Protein AF-A0A397AHI1-F1 (afdb_monomer_lite)

Sequence (89 aa):
MPRHRIEVRQVSPTHILMRLVSHVSRSFRAHDGFVSSDELAALGGIDVTGIEDDDQKDEYVRRELIRLGNAYFVPWRQRFTSLMQASSQ

Secondary structure (DSSP, 8-state):
------------HHHHHHHHHHHHGGGEETTTEEPPHHHHHHHHT---TT--TTHHHHHHHHHHHHHHHHHHHHHHHHHHHHHHHHTT-

pLDDT: mean 82.7, std 10.04, range [39.69, 92.56]

Foldseek 3Di:
DDPPDPDDDDDDPVVVVVVVCVVQCVQQDPPPGGDDLVRLCVVLVHDCPPFDPPVRSVVVSVVSVVVSCVVCVVVVVVVVVVVVVVVVD

Radius of gyration: 18.08 Å; chains: 1; bounding box: 40×23×48 Å

Organism: Aphanomyces astaci (NCBI:txid112090)

Structure (mmCIF, N/CA/C/O backbone):
data_AF-A0A397AHI1-F1
#
_entry.id   AF-A0A397AHI1-F1
#
loop_
_atom_site.group_PDB
_atom_site.id
_atom_site.type_symbol
_atom_site.label_atom_id
_atom_site.label_alt_id
_atom_site.label_comp_id
_atom_site.label_asym_id
_atom_site.label_entity_id
_atom_site.label_seq_id
_atom_site.pdbx_PDB_ins_code
_atom_site.Cartn_x
_atom_site.Cartn_y
_atom_site.Cartn_z
_atom_site.occupancy
_atom_site.B_iso_or_equiv
_atom_site.auth_seq_id
_atom_site.auth_comp_id
_atom_site.auth_asym_id
_atom_site.auth_atom_id
_atom_site.pdbx_PDB_model_num
ATOM 1 N N . MET A 1 1 ? -26.293 10.581 27.169 1.00 39.69 1 MET A N 1
ATOM 2 C CA . MET A 1 1 ? -25.602 9.476 26.466 1.00 39.69 1 MET A CA 1
ATOM 3 C C . MET A 1 1 ? -24.133 9.488 26.876 1.00 39.69 1 MET A C 1
ATOM 5 O O . MET A 1 1 ? -23.464 10.468 26.549 1.00 39.69 1 MET A O 1
ATOM 9 N N . PRO A 1 2 ? -23.621 8.507 27.640 1.00 47.47 2 PRO A N 1
ATOM 10 C CA . PRO A 1 2 ? -22.223 8.524 28.047 1.00 47.47 2 PRO A CA 1
ATOM 11 C C . PRO A 1 2 ? -21.338 8.190 26.837 1.00 47.47 2 PRO A C 1
ATOM 13 O O . PRO A 1 2 ? -21.525 7.179 26.166 1.00 47.47 2 PRO A O 1
ATOM 16 N N . ARG A 1 3 ? -20.392 9.082 26.522 1.00 55.84 3 ARG A N 1
ATOM 17 C CA . ARG A 1 3 ? -19.354 8.857 25.508 1.00 55.84 3 ARG A CA 1
ATOM 18 C C . ARG A 1 3 ? -18.381 7.817 26.058 1.00 55.84 3 ARG A C 1
ATOM 20 O O . ARG A 1 3 ? -17.487 8.179 26.817 1.00 55.84 3 ARG A O 1
ATOM 27 N N . HIS A 1 4 ? -18.536 6.554 25.672 1.00 55.56 4 HIS A N 1
ATOM 28 C CA . HIS A 1 4 ? -17.504 5.541 25.882 1.00 55.56 4 HIS A CA 1
ATOM 29 C C . HIS A 1 4 ? -16.279 5.953 25.048 1.00 55.56 4 HIS A C 1
ATOM 31 O O . HIS A 1 4 ? -16.199 5.693 23.848 1.00 55.56 4 HIS A O 1
ATOM 37 N N . ARG A 1 5 ? -15.356 6.717 25.641 1.00 61.56 5 ARG A N 1
ATOM 38 C CA . ARG A 1 5 ? -14.058 6.989 25.020 1.00 61.56 5 ARG A CA 1
ATOM 39 C C . ARG A 1 5 ? -13.282 5.678 25.069 1.00 61.56 5 ARG A C 1
ATOM 41 O O . ARG A 1 5 ? -13.160 5.085 26.134 1.00 61.56 5 ARG A O 1
ATOM 48 N N . ILE A 1 6 ? -12.806 5.201 23.923 1.00 64.75 6 ILE A N 1
ATOM 49 C CA . ILE A 1 6 ? -11.822 4.117 23.898 1.00 64.75 6 ILE A CA 1
ATOM 50 C C . ILE A 1 6 ? -10.578 4.676 24.592 1.00 64.75 6 ILE A C 1
ATOM 52 O O . ILE A 1 6 ? -9.992 5.646 24.109 1.00 64.75 6 ILE A O 1
ATOM 56 N N . GLU A 1 7 ? -10.222 4.128 25.751 1.00 70.50 7 GLU A N 1
ATOM 57 C CA . GLU A 1 7 ? -8.993 4.505 26.441 1.00 70.50 7 GLU A CA 1
ATOM 58 C C . GLU A 1 7 ? -7.800 4.101 25.573 1.00 70.50 7 GLU A C 1
ATOM 60 O O . GLU A 1 7 ? -7.535 2.919 2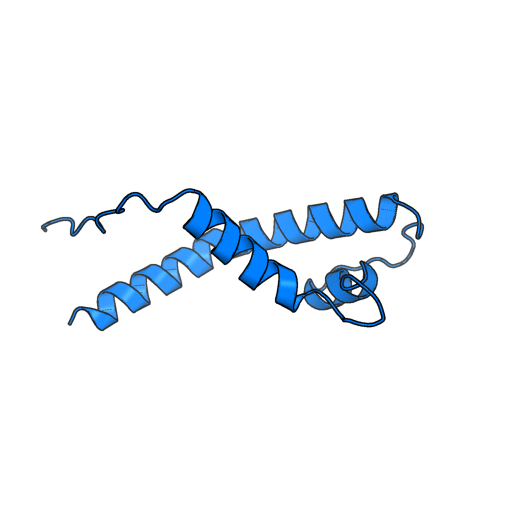5.348 1.00 70.50 7 GLU A O 1
ATOM 65 N N . VAL A 1 8 ? -7.078 5.093 25.054 1.00 68.75 8 VAL A N 1
ATOM 66 C CA . VAL A 1 8 ? -5.840 4.852 24.316 1.00 68.75 8 VAL A CA 1
ATOM 67 C C . VAL A 1 8 ? -4.735 4.657 25.344 1.00 68.75 8 VAL A C 1
ATOM 69 O O . VAL A 1 8 ? -4.210 5.623 25.896 1.00 68.75 8 VAL A O 1
ATOM 72 N N . ARG A 1 9 ? -4.388 3.400 25.628 1.00 76.56 9 ARG A N 1
ATOM 73 C CA . ARG A 1 9 ? -3.200 3.095 26.431 1.00 76.56 9 ARG A CA 1
ATOM 74 C C . ARG A 1 9 ? -1.953 3.448 25.628 1.00 76.56 9 ARG A C 1
ATOM 76 O O . ARG A 1 9 ? -1.866 3.118 24.445 1.00 76.56 9 ARG A O 1
ATOM 83 N N . GLN A 1 10 ? -0.987 4.100 26.272 1.00 77.56 10 GLN A N 1
ATOM 84 C CA . GLN A 1 10 ? 0.328 4.277 25.665 1.00 77.56 10 GLN A CA 1
ATOM 85 C C . GLN A 1 10 ? 0.943 2.902 25.394 1.00 77.56 10 GLN A C 1
ATOM 87 O O . GLN A 1 10 ? 0.948 2.025 26.257 1.00 77.56 10 GLN A O 1
ATOM 92 N N . VAL A 1 11 ? 1.447 2.722 24.177 1.00 83.25 11 VAL A N 1
ATOM 93 C CA . VAL A 1 11 ? 2.186 1.528 23.768 1.00 83.25 11 VAL A CA 1
ATOM 94 C C . VAL A 1 11 ? 3.671 1.864 23.707 1.00 83.25 11 VAL A C 1
ATOM 96 O O . VAL A 1 11 ? 4.047 2.976 23.341 1.00 83.25 11 VAL A O 1
ATOM 99 N N . SER A 1 12 ? 4.519 0.901 24.069 1.00 89.19 12 SER A N 1
ATOM 100 C CA . SER A 1 12 ? 5.973 1.065 23.980 1.00 89.19 12 SER A CA 1
ATOM 101 C C . SER A 1 12 ? 6.399 1.386 22.535 1.00 89.19 12 SER A C 1
ATOM 103 O O . SER A 1 12 ? 5.849 0.785 21.605 1.00 89.19 12 SER A O 1
ATOM 105 N N . PRO A 1 13 ? 7.407 2.254 22.317 1.00 89.75 13 PRO A N 1
ATOM 106 C CA . PRO A 1 13 ? 7.996 2.480 20.996 1.00 89.75 13 PRO A CA 1
ATOM 107 C C . PRO A 1 13 ? 8.385 1.178 20.282 1.00 89.75 13 PRO A C 1
ATOM 109 O O . PRO A 1 13 ? 8.132 1.028 19.089 1.00 89.75 13 PRO A O 1
ATOM 112 N N . THR A 1 14 ? 8.894 0.185 21.018 1.00 91.94 14 THR A N 1
ATOM 113 C CA . THR A 1 14 ? 9.212 -1.143 20.475 1.00 91.94 14 THR A CA 1
ATOM 114 C C . THR A 1 14 ? 7.973 -1.842 19.924 1.00 91.94 14 THR A C 1
ATOM 116 O O . THR A 1 14 ? 8.037 -2.464 18.870 1.00 91.94 14 THR A O 1
ATOM 119 N N . HIS A 1 15 ? 6.823 -1.719 20.591 1.00 84.88 15 HIS A N 1
ATOM 120 C CA . HIS A 1 15 ? 5.572 -2.305 20.108 1.00 84.88 15 HIS A CA 1
ATOM 121 C C . HIS A 1 15 ? 5.111 -1.649 18.799 1.00 84.88 15 HIS A C 1
ATOM 123 O O . HIS A 1 15 ? 4.660 -2.342 17.889 1.00 84.88 15 HIS A O 1
ATOM 129 N N . ILE A 1 16 ? 5.268 -0.327 18.679 1.00 84.81 16 ILE A N 1
ATOM 130 C CA . ILE A 1 16 ? 4.961 0.411 17.445 1.00 84.81 16 ILE A CA 1
ATOM 131 C C . ILE A 1 16 ? 5.863 -0.074 16.305 1.00 84.81 16 ILE A C 1
ATOM 133 O O . ILE A 1 16 ? 5.364 -0.410 15.230 1.00 84.81 16 ILE A O 1
ATOM 137 N N . LEU A 1 17 ? 7.171 -0.174 16.554 1.00 86.88 17 LEU A N 1
ATOM 138 C CA . LEU A 1 17 ? 8.141 -0.647 15.566 1.00 86.88 17 LEU A CA 1
ATOM 139 C C . LEU A 1 17 ? 7.871 -2.093 15.149 1.00 86.88 17 LEU A C 1
ATOM 141 O O . LEU A 1 17 ? 7.799 -2.375 13.959 1.00 86.88 17 LEU A O 1
ATOM 145 N N . MET A 1 18 ? 7.637 -3.000 16.099 1.00 90.94 18 MET A N 1
ATOM 146 C CA . MET A 1 18 ? 7.327 -4.400 15.792 1.00 90.94 18 MET A CA 1
ATOM 147 C C . MET A 1 18 ? 6.044 -4.535 14.974 1.00 90.94 18 MET A C 1
ATOM 149 O O . MET A 1 18 ? 5.983 -5.360 14.063 1.00 90.94 18 MET A O 1
ATOM 153 N N . ARG A 1 19 ? 5.029 -3.708 15.252 1.00 87.38 19 ARG A N 1
ATOM 154 C CA . ARG A 1 19 ? 3.793 -3.674 14.465 1.00 87.38 19 ARG A CA 1
ATOM 155 C C . ARG A 1 19 ? 4.041 -3.181 13.041 1.00 87.38 19 ARG A C 1
ATOM 157 O O . ARG A 1 19 ? 3.492 -3.766 12.110 1.00 87.38 19 ARG A O 1
ATOM 164 N N . LEU A 1 20 ? 4.867 -2.148 12.873 1.00 83.88 20 LEU A N 1
ATOM 165 C CA . LEU A 1 20 ? 5.260 -1.641 11.560 1.00 83.88 20 LEU A CA 1
ATOM 166 C C . LEU A 1 20 ? 6.041 -2.701 10.775 1.00 83.88 20 LEU A C 1
ATOM 168 O O . LEU A 1 20 ? 5.644 -3.043 9.667 1.00 83.88 20 LEU A O 1
ATOM 172 N N . VAL A 1 21 ? 7.086 -3.279 11.373 1.00 85.69 21 VAL A N 1
ATOM 173 C CA . VAL A 1 21 ? 7.909 -4.329 10.753 1.00 85.69 21 VAL A CA 1
ATOM 174 C C . VAL A 1 21 ? 7.054 -5.533 10.367 1.00 85.69 21 VAL A C 1
ATOM 176 O O . VAL A 1 21 ? 7.157 -6.001 9.243 1.00 85.69 21 VAL A O 1
ATOM 179 N N . SER A 1 22 ? 6.156 -5.992 11.244 1.00 86.94 22 SER A N 1
ATOM 180 C CA . SER A 1 22 ? 5.262 -7.128 10.959 1.00 86.94 22 SER A CA 1
ATOM 181 C C . SER A 1 22 ? 4.259 -6.851 9.837 1.00 86.94 22 SER A C 1
ATOM 183 O O . SER A 1 22 ? 3.755 -7.779 9.206 1.00 86.94 22 SER A O 1
ATOM 185 N N . HIS A 1 23 ? 3.896 -5.585 9.630 1.00 81.81 23 HIS A N 1
ATOM 186 C CA . HIS A 1 23 ? 3.013 -5.188 8.542 1.00 81.81 23 HIS A CA 1
ATOM 187 C C . HIS A 1 23 ? 3.781 -5.113 7.220 1.00 81.81 23 HIS A C 1
ATOM 189 O O . HIS A 1 23 ? 3.350 -5.692 6.228 1.00 81.81 23 HIS A O 1
ATOM 195 N N . VAL A 1 24 ? 4.940 -4.454 7.240 1.00 80.44 24 VAL A N 1
ATOM 196 C CA . VAL A 1 24 ? 5.793 -4.214 6.071 1.00 80.44 24 VAL A CA 1
ATOM 197 C C . VAL A 1 24 ? 6.468 -5.499 5.584 1.00 80.44 24 VAL A C 1
ATOM 199 O O . VAL A 1 24 ? 6.620 -5.686 4.382 1.00 80.44 24 VAL A O 1
ATOM 202 N N . SER A 1 25 ? 6.799 -6.431 6.482 1.00 82.06 25 SER A N 1
ATOM 203 C CA . SER A 1 25 ? 7.415 -7.715 6.121 1.00 82.06 25 SER A CA 1
ATOM 204 C C . SER A 1 25 ? 6.536 -8.584 5.223 1.00 82.06 25 SER A C 1
ATOM 206 O O . SER A 1 25 ? 7.057 -9.414 4.490 1.00 82.06 25 SER A O 1
ATOM 208 N N . ARG A 1 26 ? 5.211 -8.384 5.225 1.00 79.94 26 ARG A N 1
ATOM 209 C CA . ARG A 1 26 ? 4.293 -9.087 4.309 1.00 79.94 26 ARG A CA 1
ATOM 210 C C . ARG A 1 26 ? 4.504 -8.694 2.850 1.00 79.94 26 ARG A C 1
ATOM 212 O O . ARG A 1 26 ? 4.173 -9.470 1.963 1.00 79.94 26 ARG A O 1
ATOM 219 N N . SER A 1 27 ? 5.047 -7.504 2.627 1.00 78.56 27 SER A N 1
ATOM 220 C CA . SER A 1 27 ? 5.415 -6.988 1.312 1.00 78.56 27 SER A CA 1
ATOM 221 C C . SER A 1 27 ? 6.865 -7.326 0.945 1.00 78.56 27 SER A C 1
ATOM 223 O O . SER A 1 27 ? 7.361 -6.855 -0.071 1.00 78.56 27 SER A O 1
ATOM 225 N N . PHE A 1 28 ? 7.568 -8.112 1.762 1.00 81.75 28 PHE A N 1
ATOM 226 C CA . PHE A 1 28 ? 8.928 -8.548 1.480 1.00 81.75 28 PHE A CA 1
ATOM 227 C C . PHE A 1 28 ? 8.930 -9.998 0.990 1.00 81.75 28 PHE A C 1
ATOM 229 O O . PHE A 1 28 ? 8.387 -10.897 1.634 1.00 81.75 28 PHE A O 1
ATOM 236 N N . ARG A 1 29 ? 9.575 -10.227 -0.149 1.00 82.00 29 ARG A N 1
ATOM 237 C CA . ARG A 1 29 ? 9.837 -11.533 -0.746 1.00 82.00 29 ARG A CA 1
ATOM 238 C C . ARG A 1 29 ? 11.309 -11.863 -0.560 1.00 82.00 29 ARG A C 1
ATOM 240 O O . ARG A 1 29 ? 12.181 -11.045 -0.828 1.00 82.00 29 ARG A O 1
ATOM 247 N N . ALA A 1 30 ? 11.585 -13.086 -0.120 1.00 77.62 30 ALA A N 1
ATOM 248 C CA . ALA A 1 30 ? 12.941 -13.514 0.221 1.00 77.62 30 ALA A CA 1
ATOM 249 C C . ALA A 1 30 ? 13.936 -13.441 -0.955 1.00 77.62 30 ALA A C 1
ATOM 251 O O . ALA A 1 30 ? 15.126 -13.267 -0.713 1.00 77.62 30 ALA A O 1
ATOM 252 N N . HIS A 1 31 ? 13.460 -13.571 -2.198 1.00 77.38 31 HIS A N 1
ATOM 253 C CA . HIS A 1 31 ? 14.299 -13.555 -3.400 1.00 77.38 31 HIS A CA 1
ATOM 254 C C . HIS A 1 31 ? 14.299 -12.211 -4.132 1.00 77.38 31 HIS A C 1
ATOM 256 O O . HIS A 1 31 ? 15.358 -11.769 -4.565 1.00 77.38 31 HIS A O 1
ATOM 262 N N . ASP A 1 32 ? 13.144 -11.551 -4.212 1.00 79.56 32 ASP A N 1
ATOM 263 C CA . ASP A 1 32 ? 12.959 -10.363 -5.058 1.00 79.56 32 ASP A CA 1
ATOM 264 C C . ASP A 1 32 ? 12.955 -9.049 -4.260 1.00 79.56 32 ASP A C 1
ATOM 266 O O . ASP A 1 32 ? 12.819 -7.968 -4.824 1.00 79.56 32 ASP A O 1
ATOM 270 N N . GLY A 1 33 ? 13.108 -9.121 -2.934 1.00 82.56 33 GLY A N 1
ATOM 271 C CA . GLY A 1 33 ? 13.047 -7.953 -2.064 1.00 82.56 33 GLY A CA 1
ATOM 272 C C . GLY A 1 33 ? 11.614 -7.457 -1.871 1.00 82.56 33 GLY A C 1
ATOM 273 O O . GLY A 1 33 ? 10.692 -8.245 -1.672 1.00 82.56 33 GLY A O 1
ATOM 274 N N . PHE A 1 34 ? 11.413 -6.142 -1.845 1.00 81.81 34 PHE A N 1
ATOM 275 C CA . PHE A 1 34 ? 10.070 -5.578 -1.707 1.00 81.81 34 PHE A CA 1
ATOM 276 C C . PHE A 1 34 ? 9.249 -5.736 -2.993 1.00 81.81 34 PHE A C 1
ATOM 278 O O . PHE A 1 34 ? 9.806 -5.747 -4.085 1.00 81.81 34 PHE A O 1
ATOM 285 N N . VAL A 1 35 ? 7.922 -5.839 -2.845 1.00 83.69 35 VAL A N 1
ATOM 286 C CA . VAL A 1 35 ? 6.960 -5.792 -3.964 1.00 83.69 35 VAL A CA 1
ATOM 287 C C . VAL A 1 35 ? 7.280 -4.608 -4.885 1.00 83.69 35 VAL A C 1
ATOM 289 O O . VAL A 1 35 ? 7.500 -3.502 -4.384 1.00 83.69 35 VAL A O 1
ATOM 292 N N . SER A 1 36 ? 7.296 -4.833 -6.202 1.00 86.50 36 SER A N 1
ATOM 293 C CA . SER A 1 36 ? 7.643 -3.781 -7.165 1.00 86.50 36 SER A CA 1
ATOM 294 C C . SER A 1 36 ? 6.558 -2.703 -7.258 1.00 86.50 36 SER A C 1
ATOM 296 O O . SER A 1 36 ? 5.399 -2.918 -6.884 1.00 86.50 36 SER A O 1
ATOM 298 N N . SER A 1 37 ? 6.905 -1.536 -7.803 1.00 85.44 37 SER A N 1
ATOM 299 C CA . SER A 1 37 ? 5.937 -0.456 -8.028 1.00 85.44 37 SER A CA 1
ATOM 300 C C . SER A 1 37 ? 4.820 -0.843 -8.992 1.00 85.44 37 SER A C 1
ATOM 302 O O . SER A 1 37 ? 3.690 -0.406 -8.796 1.00 85.44 37 SER A O 1
ATOM 304 N N . ASP A 1 38 ? 5.079 -1.721 -9.963 1.00 86.94 38 ASP A N 1
ATOM 305 C CA . ASP A 1 38 ? 4.040 -2.231 -10.869 1.00 86.94 38 ASP A CA 1
ATOM 306 C C . ASP A 1 38 ? 3.034 -3.122 -10.136 1.00 86.94 38 ASP A C 1
ATOM 308 O O . ASP A 1 38 ? 1.823 -3.019 -10.330 1.00 86.94 38 ASP A O 1
ATOM 312 N N . GLU A 1 39 ? 3.520 -3.973 -9.234 1.00 87.44 39 GLU A N 1
ATOM 313 C CA . GLU A 1 39 ? 2.664 -4.822 -8.411 1.00 87.44 39 GLU A CA 1
ATOM 314 C C . GLU A 1 39 ? 1.853 -3.998 -7.397 1.00 87.44 39 GLU A C 1
ATOM 316 O O . GLU A 1 39 ? 0.675 -4.275 -7.154 1.00 87.44 39 GLU A O 1
ATOM 321 N N . LEU A 1 40 ? 2.460 -2.953 -6.829 1.00 86.75 40 LEU A N 1
ATOM 322 C CA . LEU A 1 40 ? 1.783 -1.994 -5.959 1.00 86.75 40 LEU A CA 1
ATOM 323 C C . LEU A 1 40 ? 0.739 -1.159 -6.714 1.00 86.75 40 LEU A C 1
ATOM 325 O O . LEU A 1 40 ? -0.351 -0.923 -6.186 1.00 86.75 40 LEU A O 1
ATOM 329 N N . ALA A 1 41 ? 1.037 -0.753 -7.948 1.00 88.50 41 ALA A N 1
ATOM 330 C CA . ALA A 1 41 ? 0.100 -0.061 -8.821 1.00 88.50 41 ALA A CA 1
ATOM 331 C C . ALA A 1 41 ? -1.099 -0.952 -9.161 1.00 88.50 41 ALA A C 1
ATOM 333 O O . ALA A 1 41 ? -2.243 -0.530 -8.990 1.00 88.50 41 ALA A O 1
ATOM 334 N N . ALA A 1 42 ? -0.851 -2.213 -9.530 1.00 89.44 42 ALA A N 1
ATOM 335 C CA . ALA A 1 42 ? -1.900 -3.195 -9.785 1.00 89.44 42 ALA A CA 1
ATOM 336 C C . ALA A 1 42 ? -2.795 -3.413 -8.552 1.00 89.44 42 ALA A C 1
ATOM 338 O O . ALA A 1 42 ? -4.019 -3.454 -8.676 1.00 89.44 42 ALA A O 1
ATOM 339 N N . LEU A 1 43 ? -2.206 -3.482 -7.352 1.00 86.31 43 LEU A N 1
ATOM 340 C CA . LEU A 1 43 ? -2.958 -3.585 -6.097 1.00 86.31 43 LEU A CA 1
ATOM 341 C C . LEU A 1 43 ? -3.831 -2.347 -5.836 1.00 86.31 43 LEU A C 1
ATOM 343 O O . LEU A 1 43 ? -4.952 -2.473 -5.343 1.00 86.31 43 LEU A O 1
ATOM 347 N N . GLY A 1 44 ? -3.314 -1.156 -6.145 1.00 84.25 44 GLY A N 1
ATOM 348 C CA . GLY A 1 44 ? -4.026 0.113 -5.996 1.00 84.25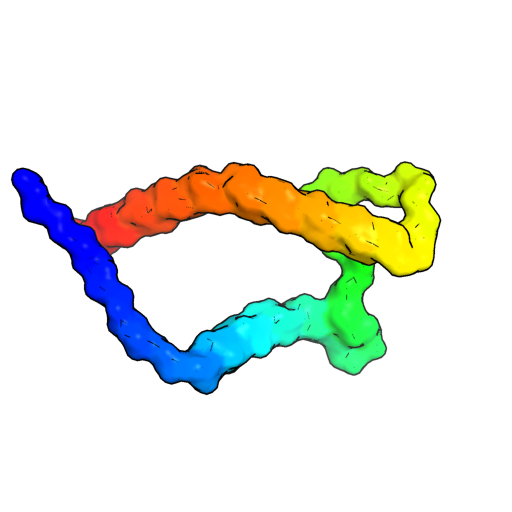 44 GLY A CA 1
ATOM 349 C C . GLY A 1 44 ? -5.032 0.415 -7.111 1.00 84.25 44 GLY A C 1
ATOM 350 O O . GLY A 1 44 ? -5.793 1.370 -6.975 1.00 84.25 44 GLY A O 1
ATOM 351 N N . GLY A 1 45 ? -5.046 -0.361 -8.201 1.00 89.88 45 GLY A N 1
ATOM 352 C CA . GLY A 1 45 ? -5.789 -0.016 -9.418 1.00 89.88 45 GLY A CA 1
ATOM 353 C C . GLY A 1 45 ? -5.282 1.274 -10.072 1.00 89.88 45 GLY A C 1
ATOM 354 O O . GLY A 1 45 ? -6.073 2.044 -10.612 1.00 89.88 45 GLY A O 1
ATOM 355 N N . ILE A 1 46 ? -3.980 1.538 -9.955 1.00 91.19 46 ILE A N 1
ATOM 356 C CA . ILE A 1 46 ? -3.312 2.744 -10.445 1.00 91.19 46 ILE A CA 1
ATOM 357 C C . ILE A 1 46 ? -2.815 2.475 -11.862 1.00 91.19 46 ILE A C 1
ATOM 359 O O . ILE A 1 46 ? -2.082 1.514 -12.090 1.00 91.19 46 ILE A O 1
ATOM 363 N N . ASP A 1 47 ? -3.199 3.332 -12.805 1.00 89.88 47 ASP A N 1
ATOM 364 C CA . ASP A 1 47 ? -2.661 3.283 -14.161 1.00 89.88 47 ASP A CA 1
ATOM 365 C C . ASP A 1 47 ? -1.269 3.921 -14.191 1.00 89.88 47 ASP A C 1
ATOM 367 O O . ASP A 1 47 ? -1.095 5.081 -13.816 1.00 89.88 47 ASP A O 1
ATOM 371 N N . VAL A 1 48 ? -0.280 3.139 -14.616 1.00 87.50 48 VAL A N 1
ATOM 372 C CA . VAL A 1 48 ? 1.123 3.560 -14.757 1.00 87.50 48 VAL A CA 1
ATOM 373 C C . VAL A 1 48 ? 1.571 3.591 -16.219 1.00 87.50 48 VAL A C 1
ATOM 375 O O . VAL A 1 48 ? 2.755 3.762 -16.509 1.00 87.50 48 VAL A O 1
ATOM 378 N N . THR A 1 49 ? 0.638 3.430 -17.163 1.00 87.12 49 THR A N 1
ATOM 379 C CA . THR A 1 49 ? 0.942 3.405 -18.595 1.00 87.12 49 THR A CA 1
ATOM 380 C C . THR A 1 49 ? 1.586 4.724 -19.034 1.00 87.12 49 THR A C 1
ATOM 382 O O . THR A 1 49 ? 0.976 5.786 -18.948 1.00 87.12 49 THR A O 1
ATOM 385 N N . GLY A 1 50 ? 2.821 4.654 -19.542 1.00 82.94 50 GLY A N 1
ATOM 386 C CA . GLY A 1 50 ? 3.553 5.817 -20.057 1.00 82.94 50 GLY A CA 1
ATOM 387 C C . GLY A 1 50 ? 4.333 6.624 -19.013 1.00 82.94 50 GLY A C 1
ATOM 388 O O . GLY A 1 50 ? 4.833 7.693 -19.352 1.00 82.94 50 GLY A O 1
ATOM 389 N N . ILE A 1 51 ? 4.450 6.131 -17.775 1.00 83.94 51 ILE A N 1
ATOM 390 C CA . ILE A 1 51 ? 5.329 6.709 -16.748 1.00 83.94 51 ILE A CA 1
ATOM 391 C C . ILE A 1 51 ? 6.715 6.062 -16.854 1.00 83.94 51 ILE A C 1
ATOM 393 O O . ILE A 1 51 ? 6.816 4.844 -17.002 1.00 83.94 51 ILE A O 1
ATOM 397 N N . GLU A 1 52 ? 7.775 6.870 -16.799 1.00 82.31 52 GLU A N 1
ATOM 398 C CA . GLU A 1 52 ? 9.158 6.384 -16.867 1.00 82.31 52 GLU A CA 1
ATOM 399 C C . GLU A 1 52 ? 9.498 5.506 -15.652 1.00 82.31 52 GLU A C 1
ATOM 401 O O . GLU A 1 52 ? 9.174 5.862 -14.522 1.00 82.31 52 GLU A O 1
ATOM 406 N N . ASP A 1 53 ? 10.158 4.369 -15.901 1.00 75.06 53 ASP A N 1
ATOM 407 C CA . ASP A 1 53 ? 10.459 3.298 -14.928 1.00 75.06 53 ASP A CA 1
ATOM 408 C C . ASP A 1 53 ? 11.513 3.681 -13.863 1.00 75.06 53 ASP A C 1
ATOM 410 O O . ASP A 1 53 ? 11.785 2.910 -12.950 1.00 75.06 53 ASP A O 1
ATOM 414 N N . ASP A 1 54 ? 12.099 4.877 -13.954 1.00 75.38 54 ASP A N 1
ATOM 415 C CA . ASP A 1 54 ? 13.013 5.408 -12.936 1.00 75.38 54 ASP A CA 1
ATOM 416 C C . ASP A 1 54 ? 12.258 5.793 -11.637 1.00 75.38 54 ASP A C 1
ATOM 418 O O . ASP A 1 54 ? 11.050 5.577 -11.501 1.00 75.38 54 ASP A O 1
ATOM 422 N N . ASP A 1 55 ? 12.946 6.440 -10.682 1.00 80.25 55 ASP A N 1
ATOM 423 C CA . ASP A 1 55 ? 12.403 6.924 -9.391 1.00 80.25 55 ASP A CA 1
ATOM 424 C C . ASP A 1 55 ? 11.056 7.687 -9.510 1.00 80.25 55 ASP A C 1
ATOM 426 O O . ASP A 1 55 ? 10.301 7.820 -8.541 1.00 80.25 55 ASP A O 1
ATOM 430 N N . GLN A 1 56 ? 10.729 8.186 -10.707 1.00 84.44 56 GLN A N 1
ATOM 431 C CA . GLN A 1 56 ? 9.466 8.838 -11.037 1.00 84.44 56 GLN A CA 1
ATOM 432 C C . GLN A 1 56 ? 8.248 7.902 -10.927 1.00 84.44 56 GLN A C 1
ATOM 434 O O . GLN A 1 56 ? 7.218 8.331 -10.388 1.00 84.44 56 GLN A O 1
ATOM 439 N N . LYS A 1 57 ? 8.333 6.644 -11.389 1.00 88.81 57 LYS A N 1
ATOM 440 C CA . LYS A 1 57 ? 7.223 5.679 -11.269 1.00 88.81 57 LYS A CA 1
ATOM 441 C C . LYS A 1 57 ? 6.965 5.332 -9.812 1.00 88.81 57 LYS A C 1
ATOM 443 O O . LYS A 1 57 ? 5.817 5.370 -9.362 1.00 88.81 57 LYS A O 1
ATOM 448 N N . ASP A 1 58 ? 8.028 5.080 -9.061 1.00 86.88 58 ASP A N 1
ATOM 449 C CA . ASP A 1 58 ? 7.963 4.775 -7.633 1.00 86.88 58 ASP A CA 1
ATOM 450 C C . ASP A 1 58 ? 7.303 5.910 -6.847 1.00 86.88 58 ASP A C 1
ATOM 452 O O . ASP A 1 58 ? 6.394 5.689 -6.034 1.00 86.88 58 ASP A O 1
ATOM 456 N N . GLU A 1 59 ? 7.716 7.151 -7.109 1.00 89.38 59 GLU A N 1
ATOM 457 C CA . GLU A 1 59 ? 7.148 8.308 -6.432 1.00 89.38 59 GLU A CA 1
ATOM 458 C C . GLU A 1 59 ? 5.674 8.523 -6.800 1.00 89.38 59 GLU A C 1
ATOM 460 O O . GLU A 1 59 ? 4.850 8.807 -5.920 1.00 89.38 59 GLU A O 1
ATOM 465 N N . TYR A 1 60 ? 5.320 8.352 -8.076 1.00 90.12 60 TYR A N 1
ATOM 466 C CA . TYR A 1 60 ? 3.942 8.467 -8.543 1.00 90.12 60 TYR A CA 1
ATOM 467 C C . TYR A 1 60 ? 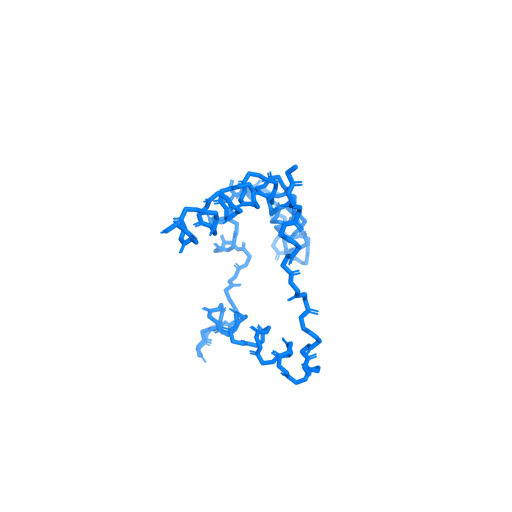3.028 7.435 -7.873 1.00 90.12 60 TYR A C 1
ATOM 469 O O . TYR A 1 60 ? 2.038 7.810 -7.235 1.00 90.12 60 TYR A O 1
ATOM 477 N N . VAL A 1 61 ? 3.395 6.151 -7.939 1.00 89.69 61 VAL A N 1
ATOM 478 C CA . VAL A 1 61 ? 2.626 5.053 -7.334 1.00 89.69 61 VAL A CA 1
ATOM 479 C C . VAL A 1 61 ? 2.473 5.279 -5.834 1.00 89.69 61 VAL A C 1
ATOM 481 O O . VAL A 1 61 ? 1.372 5.161 -5.292 1.00 89.69 61 VAL A O 1
ATOM 484 N N . ARG A 1 62 ? 3.542 5.692 -5.145 1.00 89.06 62 ARG A N 1
ATOM 485 C CA . ARG A 1 62 ? 3.491 5.991 -3.710 1.00 89.06 62 ARG A CA 1
ATOM 486 C C . ARG A 1 62 ? 2.517 7.122 -3.381 1.00 89.06 62 ARG A C 1
ATOM 488 O O . ARG A 1 62 ? 1.740 6.995 -2.431 1.00 89.06 62 ARG A O 1
ATOM 495 N N . ARG A 1 63 ? 2.557 8.233 -4.124 1.00 91.12 63 ARG A N 1
ATOM 496 C CA . ARG A 1 63 ? 1.643 9.372 -3.917 1.00 91.12 63 ARG A CA 1
ATOM 497 C C . ARG A 1 63 ? 0.193 8.951 -4.119 1.00 91.12 63 ARG A C 1
ATOM 499 O O . ARG A 1 63 ? -0.669 9.318 -3.317 1.00 91.12 63 ARG A O 1
ATOM 506 N N . GLU A 1 64 ? -0.063 8.142 -5.136 1.00 92.56 64 GLU A N 1
ATOM 507 C CA . GLU A 1 64 ? -1.411 7.708 -5.466 1.00 92.56 64 GLU A CA 1
ATOM 508 C C . GLU A 1 64 ? -1.958 6.685 -4.460 1.00 92.56 64 GLU A C 1
ATOM 510 O O . GLU A 1 64 ? -3.101 6.803 -4.014 1.00 92.56 64 GLU A O 1
ATOM 515 N N . LEU A 1 65 ? -1.119 5.774 -3.963 1.00 89.50 65 LEU A N 1
ATOM 516 C CA . LEU A 1 65 ? -1.474 4.898 -2.843 1.00 89.50 65 LEU A CA 1
ATOM 517 C C . LEU A 1 65 ? -1.816 5.684 -1.571 1.00 89.50 65 LEU A C 1
ATOM 519 O O . LEU A 1 65 ? -2.772 5.338 -0.875 1.00 89.50 65 LEU A O 1
ATOM 523 N N . ILE A 1 66 ? -1.085 6.763 -1.266 1.00 88.88 66 ILE A N 1
ATOM 524 C CA . ILE A 1 66 ? -1.413 7.652 -0.139 1.00 88.88 66 ILE A CA 1
ATOM 525 C C . ILE A 1 66 ? -2.769 8.332 -0.372 1.00 88.88 66 ILE A C 1
ATOM 527 O O . ILE A 1 66 ? -3.588 8.404 0.549 1.00 88.88 66 ILE A O 1
ATOM 531 N N . ARG A 1 67 ? -3.035 8.807 -1.595 1.00 91.38 67 ARG A N 1
ATOM 532 C CA . ARG A 1 67 ? -4.313 9.432 -1.968 1.00 91.38 67 ARG A CA 1
ATOM 533 C C . ARG A 1 67 ? -5.481 8.465 -1.784 1.00 91.38 67 ARG A C 1
ATOM 535 O O . ARG A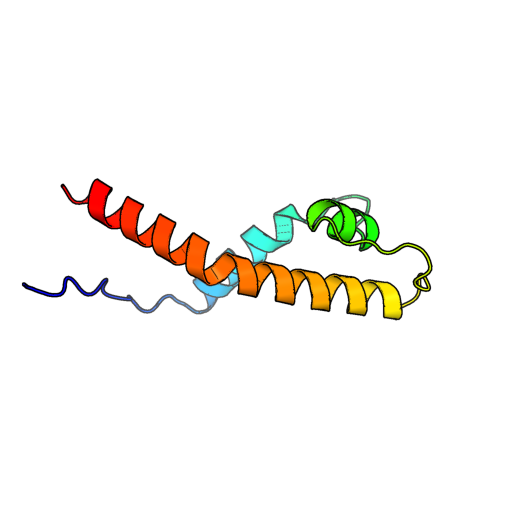 1 67 ? -6.462 8.819 -1.127 1.00 91.38 67 ARG A O 1
ATOM 542 N N . LEU A 1 68 ? -5.353 7.242 -2.297 1.00 89.94 68 LEU A N 1
ATOM 543 C CA . LEU A 1 68 ? -6.338 6.173 -2.135 1.00 89.94 68 LEU A CA 1
ATOM 544 C C . LEU A 1 68 ? -6.530 5.823 -0.658 1.00 89.94 68 LEU A C 1
ATOM 546 O O . LEU A 1 68 ? -7.659 5.807 -0.172 1.00 89.94 68 LEU A O 1
ATOM 550 N N . GLY A 1 69 ? -5.440 5.621 0.085 1.00 86.88 69 GLY A N 1
ATOM 551 C CA . GLY A 1 69 ? -5.483 5.348 1.521 1.00 86.88 69 GLY A CA 1
ATOM 552 C C . GLY A 1 69 ? -6.261 6.414 2.294 1.00 86.88 69 GLY A C 1
ATOM 553 O O . GLY A 1 69 ? -7.128 6.081 3.102 1.00 86.88 69 GLY A O 1
ATOM 554 N N . ASN A 1 70 ? -6.029 7.693 1.989 1.00 88.31 70 ASN A N 1
ATOM 555 C CA . ASN A 1 70 ? -6.756 8.809 2.591 1.00 88.31 70 ASN A CA 1
ATOM 556 C C . ASN A 1 70 ? -8.242 8.828 2.202 1.00 88.31 70 ASN A C 1
ATOM 558 O O . ASN A 1 70 ? -9.091 9.071 3.062 1.00 88.31 70 ASN A O 1
ATOM 562 N N . ALA A 1 71 ? -8.573 8.538 0.941 1.00 90.19 71 ALA A N 1
ATOM 563 C CA . ALA A 1 71 ? -9.959 8.461 0.477 1.00 90.19 71 ALA A CA 1
ATOM 564 C C . ALA A 1 71 ? -10.735 7.329 1.175 1.00 90.19 71 ALA A C 1
ATOM 566 O O . ALA A 1 71 ? -11.876 7.519 1.601 1.00 90.19 71 ALA A O 1
ATOM 567 N N . TYR A 1 72 ? -10.099 6.170 1.366 1.00 87.31 72 TYR A N 1
ATOM 568 C CA . TYR A 1 72 ? -10.696 5.025 2.056 1.00 87.31 72 TYR A CA 1
ATOM 569 C C . TYR A 1 72 ? -10.680 5.146 3.581 1.00 87.31 72 TYR A C 1
ATOM 571 O O . TYR A 1 72 ? -11.436 4.440 4.253 1.00 87.31 72 TYR A O 1
ATOM 579 N N . PHE A 1 73 ? -9.868 6.044 4.144 1.00 85.69 73 PHE A N 1
ATOM 580 C CA . PHE A 1 73 ? -9.677 6.145 5.588 1.00 85.69 73 PHE A CA 1
ATOM 581 C C . PHE A 1 73 ? -10.977 6.438 6.342 1.00 85.69 73 PHE A C 1
ATOM 583 O O . PHE A 1 73 ? -11.284 5.767 7.329 1.00 85.69 73 PHE A O 1
ATOM 590 N N . VAL A 1 74 ? -11.760 7.423 5.887 1.00 88.69 74 VAL A N 1
ATOM 591 C CA . VAL A 1 74 ? -12.999 7.820 6.577 1.00 88.69 74 VAL A CA 1
ATOM 592 C C . VAL A 1 74 ? -14.055 6.703 6.532 1.00 88.69 74 VAL A C 1
ATOM 594 O O . VAL A 1 74 ? -14.521 6.316 7.611 1.00 88.69 74 VAL A O 1
ATOM 597 N N . PRO A 1 75 ? -14.392 6.116 5.363 1.00 91.00 75 PRO A N 1
ATOM 598 C CA . PRO A 1 75 ? -15.297 4.965 5.298 1.00 91.00 75 PRO A CA 1
ATOM 599 C C . PRO A 1 75 ? -14.813 3.764 6.119 1.00 91.00 75 PRO A C 1
ATOM 601 O O . PRO A 1 75 ? -15.590 3.160 6.864 1.00 91.00 75 PRO A O 1
ATOM 604 N N . TRP A 1 76 ? -13.519 3.433 6.042 1.00 89.12 76 TRP A N 1
ATOM 605 C CA . TRP A 1 76 ? -12.929 2.342 6.818 1.00 89.12 76 TRP A CA 1
ATOM 606 C C . TRP A 1 76 ? -13.083 2.573 8.326 1.00 89.12 76 TRP A C 1
ATOM 608 O O . TRP A 1 76 ? -13.534 1.684 9.051 1.00 89.12 76 TRP A O 1
ATOM 618 N N . ARG A 1 77 ? -12.784 3.788 8.802 1.00 88.62 77 ARG A N 1
ATOM 619 C CA . ARG A 1 77 ? -12.897 4.162 10.217 1.00 88.62 77 ARG A CA 1
ATOM 620 C C . ARG A 1 77 ? -14.334 4.064 10.719 1.00 88.62 77 ARG A C 1
ATOM 622 O O . ARG A 1 77 ? -14.560 3.593 11.836 1.00 88.62 77 ARG A O 1
ATOM 629 N N . GLN A 1 78 ? -15.301 4.514 9.921 1.00 88.81 78 GLN A N 1
ATOM 630 C CA . GLN A 1 78 ? -16.721 4.405 10.258 1.00 88.81 78 GLN A CA 1
ATOM 631 C C . GLN A 1 78 ? -17.140 2.938 10.391 1.00 88.81 78 GLN A C 1
ATOM 633 O O . GLN A 1 78 ? -17.712 2.563 11.416 1.00 88.81 78 GLN A O 1
ATOM 638 N N . ARG A 1 79 ? -16.775 2.092 9.418 1.00 89.12 79 ARG A N 1
ATOM 639 C CA . ARG A 1 79 ? -17.052 0.648 9.461 1.00 89.12 79 ARG A CA 1
ATOM 640 C C . ARG A 1 79 ? -16.419 -0.014 10.683 1.00 89.12 79 ARG A C 1
ATOM 642 O O . ARG A 1 79 ? -17.088 -0.766 11.385 1.00 89.12 79 ARG A O 1
ATOM 649 N N . PHE A 1 80 ? -15.160 0.299 10.974 1.00 86.62 80 PHE A N 1
ATOM 650 C CA . PHE A 1 80 ? -14.462 -0.219 12.149 1.00 86.62 80 PHE A CA 1
ATOM 651 C C . PHE A 1 80 ? -15.153 0.193 13.456 1.00 86.62 80 PHE A C 1
ATOM 653 O O . PHE A 1 80 ? -15.372 -0.636 14.334 1.00 86.62 80 PHE A O 1
ATOM 660 N N . THR A 1 81 ? -15.556 1.461 13.566 1.00 86.56 81 THR A N 1
ATOM 661 C CA . THR A 1 81 ? -16.256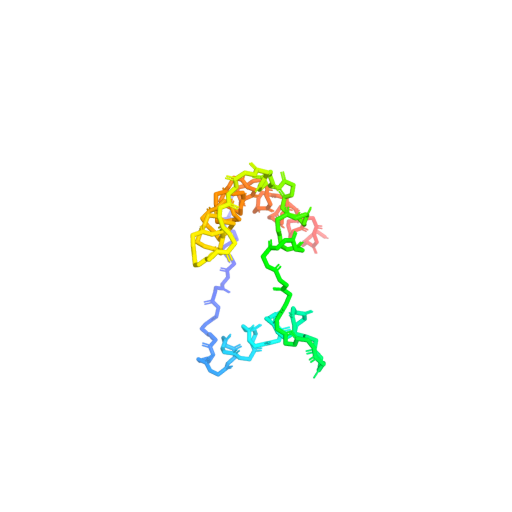 1.976 14.753 1.00 86.56 81 THR A CA 1
ATOM 662 C C . THR A 1 81 ? -17.608 1.285 14.944 1.00 86.56 81 THR A C 1
ATOM 664 O O . THR A 1 81 ? -17.942 0.910 16.065 1.00 86.56 81 THR A O 1
ATOM 667 N N . SER A 1 82 ? -18.356 1.063 13.860 1.00 89.94 82 SER A N 1
ATOM 668 C CA . SER A 1 82 ? -19.630 0.335 13.897 1.00 89.94 82 SER A CA 1
ATOM 669 C C . SER A 1 82 ? -19.454 -1.116 14.360 1.00 89.94 82 SER A C 1
ATOM 671 O O . SER A 1 82 ? -20.210 -1.574 15.214 1.00 89.94 82 SER A O 1
ATOM 673 N N . LEU A 1 83 ? -18.421 -1.818 13.878 1.00 90.62 83 LEU A N 1
ATOM 674 C CA . LEU A 1 83 ? -18.109 -3.182 14.326 1.00 90.62 83 LEU A CA 1
ATOM 675 C C . LEU A 1 83 ? -17.751 -3.235 15.817 1.00 90.62 83 LEU A C 1
ATOM 677 O O . LEU A 1 83 ? -18.239 -4.105 16.534 1.00 90.62 83 LEU A O 1
ATOM 681 N N . MET A 1 84 ? -16.948 -2.284 16.301 1.00 86.62 84 MET A N 1
ATOM 682 C CA . MET A 1 84 ? -16.606 -2.192 17.725 1.00 86.62 84 MET A CA 1
ATOM 683 C C . MET A 1 84 ? -17.852 -1.980 18.595 1.00 86.62 84 MET A C 1
ATOM 685 O O . MET A 1 84 ? -17.994 -2.636 19.625 1.00 86.62 84 MET A O 1
ATOM 689 N N . GLN A 1 85 ? -18.775 -1.114 18.161 1.00 82.25 85 GLN A N 1
ATOM 690 C CA . GLN A 1 85 ? -20.043 -0.881 18.857 1.00 82.25 85 GLN A CA 1
ATOM 691 C C . GLN A 1 85 ? -20.916 -2.140 18.905 1.00 82.25 85 GLN A C 1
ATOM 693 O O . GLN A 1 85 ? -21.454 -2.452 19.962 1.00 82.25 85 GLN A O 1
ATOM 698 N N . ALA A 1 86 ? -21.015 -2.879 17.796 1.00 82.31 86 ALA A N 1
ATOM 699 C CA . ALA A 1 86 ? -21.772 -4.128 17.739 1.00 82.31 86 ALA A CA 1
ATOM 700 C C . ALA A 1 86 ? -21.173 -5.229 18.632 1.00 82.31 86 ALA A C 1
ATOM 702 O O . ALA A 1 86 ? -21.911 -6.003 19.222 1.00 82.31 86 ALA A O 1
ATOM 703 N N . SER A 1 87 ? -19.844 -5.283 18.767 1.00 79.12 87 SER A N 1
ATOM 704 C CA . SER A 1 87 ? -19.153 -6.284 19.599 1.00 79.12 87 SER A CA 1
ATOM 705 C C . SER A 1 87 ? -19.236 -6.042 21.112 1.00 79.12 87 SER A C 1
ATOM 707 O O . SER A 1 87 ? -18.795 -6.885 21.885 1.00 79.12 87 SER A O 1
ATOM 709 N N . SER A 1 88 ? -19.731 -4.872 21.532 1.00 67.62 88 SER A N 1
ATOM 710 C CA . SER A 1 88 ? -19.861 -4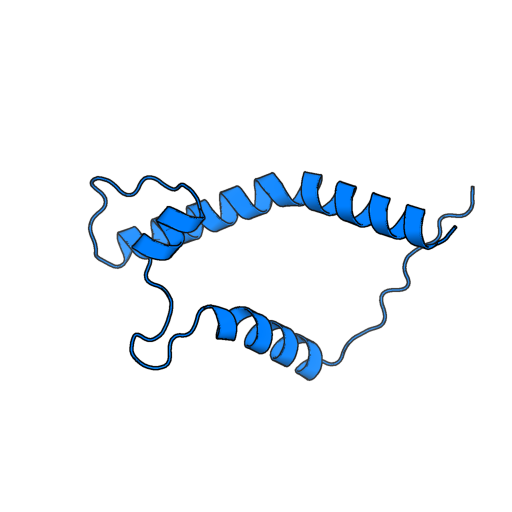.483 22.947 1.00 67.62 88 SER A CA 1
ATOM 711 C C . SER A 1 88 ? -21.298 -4.612 23.481 1.00 67.62 88 SER A C 1
ATOM 713 O O . SER A 1 88 ? -21.558 -4.178 24.604 1.00 67.62 88 SER A O 1
ATOM 715 N N . GLN A 1 89 ? -22.220 -5.152 22.673 1.00 52.78 89 GLN A N 1
ATOM 716 C CA . GLN A 1 89 ? -23.544 -5.632 23.094 1.00 52.78 89 GLN A CA 1
ATOM 717 C C . GLN A 1 89 ? -23.469 -7.113 23.455 1.00 52.78 89 GLN A C 1
ATOM 719 O O . GLN A 1 89 ? -24.190 -7.497 24.400 1.00 52.78 89 GLN A O 1
#